Protein AF-A0A7S0R0F7-F1 (afdb_monomer_lite)

Radius of gyration: 23.19 Å; chains: 1; bounding box: 62×28×67 Å

Foldseek 3Di:
DVVVVVVVVVVVVVVVVVCVVLVVQLVVLVVVLLVLLLVLLVLLLLQLLLVQADDPDDQLVSLVVCLVVVVVSSVVSCVVVVRDPVSDDDSVVVSVVSVVCVVVVDGSNPDDHDDVVVSVVSVCCSVPVSVVSSCVSVVPDPDDDD

InterPro domains:
  IPR040990 Domain of unknown function DUF5600 [PF18150] (23-133)

pLDDT: mean 88.84, std 11.07, range [33.28, 95.25]

Structure (mmCIF, N/CA/C/O backbone):
data_AF-A0A7S0R0F7-F1
#
_entry.id   AF-A0A7S0R0F7-F1
#
loop_
_atom_site.group_PDB
_atom_site.id
_atom_site.type_symbol
_atom_site.label_atom_id
_atom_site.label_alt_id
_atom_site.label_comp_id
_atom_site.label_asym_id
_atom_site.label_entity_id
_atom_site.label_seq_id
_atom_site.pdbx_PDB_ins_code
_atom_site.Cartn_x
_atom_site.Cartn_y
_atom_site.Cartn_z
_atom_site.occupancy
_atom_site.B_iso_or_equiv
_atom_site.auth_seq_id
_atom_site.auth_comp_id
_atom_site.auth_asym_id
_atom_site.auth_atom_id
_atom_site.pdbx_PDB_model_num
ATOM 1 N N . ASP A 1 1 ? 41.543 -7.349 -32.408 1.00 66.38 1 ASP A N 1
ATOM 2 C CA . ASP A 1 1 ? 40.412 -7.804 -31.573 1.00 66.38 1 ASP A CA 1
ATOM 3 C C . ASP A 1 1 ? 39.785 -6.732 -30.691 1.00 66.38 1 ASP A C 1
ATOM 5 O O . ASP A 1 1 ? 38.567 -6.617 -30.716 1.00 66.38 1 ASP A O 1
ATOM 9 N N . SER A 1 2 ? 40.548 -5.860 -30.023 1.00 80.75 2 SER A N 1
ATOM 10 C CA . SER A 1 2 ? 39.976 -4.831 -29.128 1.00 80.75 2 SER A CA 1
ATOM 11 C C . SER A 1 2 ? 39.080 -3.787 -29.816 1.00 80.75 2 SER A C 1
ATOM 13 O O . SER A 1 2 ? 38.092 -3.358 -29.237 1.00 80.75 2 SER A O 1
ATOM 15 N N . ALA A 1 3 ? 39.361 -3.411 -31.070 1.00 86.69 3 ALA A N 1
ATOM 16 C CA . ALA A 1 3 ? 38.552 -2.421 -31.798 1.00 86.69 3 ALA A CA 1
ATOM 17 C C . ALA A 1 3 ? 37.090 -2.863 -32.003 1.00 86.69 3 ALA A C 1
ATOM 19 O O . ALA A 1 3 ? 36.176 -2.056 -31.873 1.00 86.69 3 ALA A O 1
ATOM 20 N N . ARG A 1 4 ? 36.856 -4.159 -32.264 1.00 90.81 4 ARG A N 1
ATOM 21 C CA . ARG A 1 4 ? 35.498 -4.704 -32.425 1.00 90.81 4 ARG A CA 1
ATOM 22 C C . ARG A 1 4 ? 34.722 -4.699 -31.108 1.00 90.81 4 ARG A C 1
ATOM 24 O O . ARG A 1 4 ? 33.525 -4.429 -31.133 1.00 90.81 4 ARG A O 1
ATOM 31 N N . LEU A 1 5 ? 35.406 -4.966 -29.993 1.00 93.38 5 LEU A N 1
ATOM 32 C CA . LEU A 1 5 ? 34.819 -4.928 -28.654 1.00 93.38 5 LEU A CA 1
ATOM 33 C C . LEU A 1 5 ? 34.411 -3.499 -28.273 1.00 93.38 5 LEU A C 1
ATOM 35 O O . LEU A 1 5 ? 33.261 -3.281 -27.915 1.00 93.38 5 LEU A O 1
ATOM 39 N N . PHE A 1 6 ? 35.298 -2.516 -28.459 1.00 93.56 6 PHE A N 1
ATOM 40 C CA . PHE A 1 6 ? 34.975 -1.110 -28.186 1.00 93.56 6 PHE A CA 1
ATOM 41 C C . PHE A 1 6 ? 33.822 -0.590 -29.048 1.00 93.56 6 PHE A C 1
ATOM 43 O O . PHE A 1 6 ? 32.965 0.148 -28.568 1.00 93.56 6 PHE A O 1
ATOM 50 N N . ASP A 1 7 ? 33.761 -0.990 -30.319 1.00 93.88 7 ASP A N 1
ATOM 51 C CA . ASP A 1 7 ? 32.638 -0.633 -31.185 1.00 93.88 7 ASP A CA 1
ATOM 52 C C . ASP A 1 7 ? 31.320 -1.269 -30.740 1.00 93.88 7 ASP A C 1
ATOM 54 O O . ASP A 1 7 ? 30.262 -0.663 -30.913 1.00 93.88 7 ASP A O 1
ATOM 58 N N . GLN A 1 8 ? 31.368 -2.477 -30.178 1.00 93.69 8 GLN A N 1
ATOM 59 C CA . GLN A 1 8 ? 30.197 -3.140 -29.617 1.00 93.69 8 GLN A CA 1
ATOM 60 C C . GLN A 1 8 ? 29.731 -2.454 -28.330 1.00 93.69 8 GLN A C 1
ATOM 62 O O . GLN A 1 8 ? 28.581 -2.032 -28.281 1.00 93.69 8 GLN A O 1
ATOM 67 N N . GLU A 1 9 ? 30.624 -2.226 -27.366 1.00 94.06 9 GLU A N 1
ATOM 68 C CA . GLU A 1 9 ? 30.300 -1.514 -26.120 1.00 94.06 9 GLU A CA 1
ATOM 69 C C . GLU A 1 9 ? 29.766 -0.103 -26.387 1.00 94.06 9 GLU A C 1
ATOM 71 O O . GLU A 1 9 ? 28.799 0.334 -25.767 1.00 94.06 9 GLU A O 1
ATOM 76 N N . ARG A 1 10 ? 30.339 0.604 -27.370 1.00 92.62 10 ARG A N 1
ATOM 77 C CA . ARG A 1 10 ? 29.842 1.912 -27.808 1.00 92.62 10 ARG A CA 1
ATOM 78 C C . ARG A 1 10 ? 28.407 1.826 -28.332 1.00 92.62 10 ARG A C 1
ATOM 80 O O . ARG A 1 10 ? 27.593 2.683 -27.995 1.00 92.62 10 ARG A O 1
ATOM 87 N N . ARG A 1 11 ? 28.089 0.828 -29.166 1.00 93.31 11 ARG A N 1
ATOM 88 C CA . ARG A 1 11 ? 26.726 0.628 -29.695 1.00 93.31 11 ARG A CA 1
ATOM 89 C C . ARG A 1 11 ? 25.734 0.283 -28.590 1.00 93.31 11 ARG A C 1
ATOM 91 O O . ARG A 1 11 ? 24.629 0.822 -28.610 1.00 93.31 11 ARG A O 1
ATOM 98 N N . ASP A 1 12 ? 26.130 -0.569 -27.652 1.00 94.12 12 ASP A N 1
ATOM 99 C CA . ASP A 1 12 ? 25.286 -0.964 -26.525 1.00 94.12 12 ASP A CA 1
ATOM 100 C C . ASP A 1 12 ? 25.014 0.242 -25.612 1.00 94.12 12 ASP A C 1
ATOM 102 O O . ASP A 1 12 ? 23.858 0.547 -25.330 1.00 94.12 12 ASP A O 1
ATOM 106 N N . LEU A 1 13 ? 26.038 1.044 -25.300 1.00 95.12 13 LEU A N 1
ATOM 107 C CA . LEU A 1 13 ? 25.876 2.283 -24.535 1.00 95.12 13 LEU A CA 1
ATOM 108 C C . LEU A 1 13 ? 24.935 3.288 -25.221 1.00 95.12 13 LEU A C 1
ATOM 110 O O . LEU A 1 13 ? 24.075 3.882 -24.572 1.00 95.12 13 LEU A O 1
ATOM 114 N N . PHE A 1 14 ? 25.078 3.505 -26.533 1.00 95.00 14 PHE A N 1
ATOM 115 C CA . PHE A 1 14 ? 24.187 4.418 -27.257 1.00 95.00 14 PHE A CA 1
ATOM 116 C C . PHE A 1 14 ? 22.743 3.917 -27.302 1.00 95.00 14 PHE A C 1
ATOM 118 O O . PHE A 1 14 ? 21.826 4.740 -27.285 1.00 95.00 14 PHE A O 1
ATOM 125 N N . ARG A 1 15 ? 22.533 2.595 -27.346 1.00 91.81 15 ARG A N 1
ATOM 126 C CA . ARG A 1 15 ? 21.202 1.994 -27.233 1.00 91.81 15 ARG A CA 1
ATOM 127 C C . ARG A 1 15 ? 20.609 2.262 -25.854 1.00 91.81 15 ARG A C 1
ATOM 129 O O . ARG A 1 15 ? 19.519 2.819 -25.784 1.00 91.81 15 ARG A O 1
ATOM 136 N N . ASP A 1 16 ? 21.362 1.991 -24.791 1.00 91.38 16 ASP A N 1
ATOM 137 C CA . ASP A 1 16 ? 20.915 2.229 -23.417 1.00 91.38 16 ASP A CA 1
ATOM 138 C C . ASP A 1 16 ? 20.526 3.693 -23.199 1.00 91.38 16 ASP A C 1
ATOM 140 O O . ASP A 1 16 ? 19.458 3.969 -22.655 1.00 91.38 16 ASP A O 1
ATOM 144 N N . ILE A 1 17 ? 21.340 4.641 -23.684 1.00 93.00 17 ILE A N 1
ATOM 145 C CA . ILE A 1 17 ? 21.044 6.080 -23.606 1.00 93.00 17 ILE A CA 1
ATOM 146 C C . ILE A 1 17 ? 19.738 6.422 -24.335 1.00 93.00 17 ILE A C 1
ATOM 148 O O . ILE A 1 17 ? 18.937 7.210 -23.823 1.00 93.00 17 ILE A O 1
ATOM 152 N N . ARG A 1 18 ? 19.506 5.832 -25.513 1.00 90.25 18 ARG A N 1
ATOM 153 C CA . ARG A 1 18 ? 18.266 6.016 -26.282 1.00 90.25 18 ARG A CA 1
ATOM 154 C C . ARG A 1 18 ? 17.045 5.461 -25.555 1.00 90.25 18 ARG A C 1
ATOM 156 O O . ARG A 1 18 ? 15.975 6.057 -25.653 1.00 90.25 18 ARG A O 1
ATOM 163 N N . ASP A 1 19 ? 17.216 4.373 -24.813 1.00 90.25 19 ASP A N 1
ATOM 164 C CA . ASP A 1 19 ? 16.134 3.687 -24.110 1.00 90.25 19 ASP A CA 1
ATOM 165 C C . ASP A 1 19 ? 15.809 4.319 -22.743 1.00 90.25 19 ASP A C 1
ATOM 167 O O . ASP A 1 19 ? 14.751 4.034 -22.175 1.00 90.25 19 ASP A O 1
ATOM 171 N N . ILE A 1 20 ? 16.650 5.225 -22.214 1.00 92.19 20 ILE A N 1
ATOM 172 C CA . ILE A 1 20 ? 16.421 5.918 -20.926 1.00 92.19 20 ILE A CA 1
ATOM 173 C C . ILE A 1 20 ? 14.994 6.487 -20.797 1.00 92.19 20 ILE A C 1
ATOM 175 O O . ILE A 1 20 ? 14.350 6.201 -19.783 1.00 92.19 20 ILE A O 1
ATOM 179 N N . PRO A 1 21 ? 14.451 7.268 -21.756 1.00 90.69 21 PRO A N 1
ATOM 180 C CA . PRO A 1 21 ? 13.124 7.871 -21.606 1.00 90.69 21 PRO A CA 1
ATOM 181 C C . PRO A 1 21 ? 12.009 6.822 -21.532 1.00 90.69 21 PRO A C 1
ATOM 183 O O . PRO A 1 21 ? 11.099 6.937 -20.708 1.00 90.69 21 PRO A O 1
ATOM 186 N N . LYS A 1 22 ? 12.112 5.768 -22.349 1.00 88.81 22 LYS A N 1
ATOM 187 C CA . LYS A 1 22 ? 11.180 4.636 -22.374 1.00 88.81 22 LYS A CA 1
ATOM 188 C C . LYS A 1 22 ? 11.218 3.873 -21.054 1.00 88.81 22 LYS A C 1
ATOM 190 O O . LYS A 1 22 ? 10.184 3.686 -20.413 1.00 88.81 22 LYS A O 1
ATOM 195 N N . ASN A 1 23 ? 12.415 3.523 -20.590 1.00 89.38 23 ASN A N 1
ATOM 196 C CA . ASN A 1 23 ? 12.625 2.830 -19.321 1.00 89.38 23 ASN A CA 1
ATOM 197 C C . ASN A 1 23 ? 12.132 3.662 -18.128 1.00 89.38 23 ASN A C 1
ATOM 199 O O . ASN A 1 23 ? 11.513 3.125 -17.207 1.00 89.38 23 ASN A O 1
ATOM 203 N N . ALA A 1 24 ? 12.331 4.982 -18.157 1.00 91.81 24 ALA A N 1
ATOM 204 C CA . ALA A 1 24 ? 11.799 5.891 -17.147 1.00 91.81 24 ALA A CA 1
ATOM 205 C C . ALA A 1 24 ? 10.261 5.915 -17.145 1.00 91.81 24 ALA A C 1
ATOM 207 O O . ALA A 1 24 ? 9.651 5.893 -16.072 1.00 91.81 24 ALA A O 1
ATOM 208 N N . ALA A 1 25 ? 9.624 5.917 -18.320 1.00 91.88 25 ALA A N 1
ATOM 209 C CA . ALA A 1 25 ? 8.169 5.867 -18.442 1.00 91.88 25 ALA A CA 1
ATOM 210 C C . ALA A 1 25 ? 7.594 4.539 -17.915 1.00 91.88 25 ALA A C 1
ATOM 212 O O . ALA A 1 25 ? 6.694 4.564 -17.073 1.00 91.88 25 ALA A O 1
ATOM 213 N N . VAL A 1 26 ? 8.167 3.392 -18.304 1.00 90.38 26 VAL A N 1
ATOM 214 C CA . VAL A 1 26 ? 7.776 2.065 -17.783 1.00 90.38 26 VAL A CA 1
ATOM 215 C C . VAL A 1 26 ? 7.937 2.007 -16.263 1.00 90.38 26 VAL A C 1
ATOM 217 O O . VAL A 1 26 ? 7.023 1.590 -15.546 1.00 90.38 26 VAL A O 1
ATOM 220 N N . ARG A 1 27 ? 9.069 2.492 -15.739 1.00 92.62 27 ARG A N 1
ATOM 221 C CA . ARG A 1 27 ? 9.307 2.565 -14.293 1.00 92.62 27 ARG A CA 1
ATOM 222 C C . ARG A 1 27 ? 8.246 3.410 -13.588 1.00 92.62 27 ARG A C 1
ATOM 224 O O . ARG A 1 27 ? 7.755 3.001 -12.537 1.00 92.62 27 ARG A O 1
ATOM 231 N N . ARG A 1 28 ? 7.865 4.555 -14.159 1.00 93.75 28 ARG A N 1
ATOM 232 C CA . ARG A 1 28 ? 6.846 5.446 -13.588 1.00 93.75 28 ARG A CA 1
ATOM 233 C C . ARG A 1 28 ? 5.468 4.786 -13.532 1.00 93.75 28 ARG A C 1
ATOM 235 O O . ARG A 1 28 ? 4.764 4.951 -12.537 1.00 93.75 28 ARG A O 1
ATOM 242 N N . VAL A 1 29 ? 5.100 4.006 -14.549 1.00 94.12 29 VAL A N 1
ATOM 243 C CA . VAL A 1 29 ? 3.878 3.184 -14.515 1.00 94.12 29 VAL A CA 1
ATOM 244 C C . VAL A 1 29 ? 3.969 2.138 -13.401 1.00 94.12 29 VAL A C 1
ATOM 246 O O . VAL A 1 29 ? 3.048 2.018 -12.596 1.00 94.12 29 VAL A O 1
ATOM 249 N N . GLY A 1 30 ? 5.106 1.452 -13.265 1.00 92.00 30 GLY A N 1
ATOM 250 C CA . GLY A 1 30 ? 5.334 0.503 -12.170 1.00 92.00 30 GLY A CA 1
ATOM 251 C C . GLY A 1 30 ? 5.235 1.138 -10.775 1.00 92.00 30 GLY A C 1
ATOM 252 O O . GLY A 1 30 ? 4.657 0.550 -9.859 1.00 92.00 30 GLY A O 1
ATOM 253 N N . GLU A 1 31 ? 5.750 2.355 -10.597 1.00 94.06 31 GLU A N 1
ATOM 254 C CA . GLU A 1 31 ? 5.603 3.130 -9.358 1.00 94.06 31 GLU A CA 1
ATOM 255 C C . GLU A 1 31 ? 4.137 3.516 -9.095 1.00 94.06 31 GLU A C 1
ATOM 257 O O . GLU A 1 31 ? 3.682 3.437 -7.951 1.00 94.06 31 GLU A O 1
ATOM 262 N N . MET A 1 32 ? 3.371 3.855 -10.139 1.00 94.25 32 MET A N 1
ATOM 263 C CA . MET A 1 32 ? 1.931 4.115 -10.029 1.00 94.25 32 MET A CA 1
ATOM 264 C C . MET A 1 32 ? 1.168 2.872 -9.568 1.00 94.25 32 MET A C 1
ATOM 266 O O . MET A 1 32 ? 0.369 2.950 -8.637 1.00 94.25 32 MET A O 1
ATOM 270 N N . VAL A 1 33 ? 1.463 1.717 -10.165 1.00 92.94 33 VAL A N 1
ATOM 271 C CA . VAL A 1 33 ? 0.874 0.425 -9.795 1.00 92.94 33 VAL A CA 1
ATOM 272 C C . VAL A 1 33 ? 1.156 0.095 -8.323 1.00 92.94 33 VAL A C 1
ATOM 274 O O . VAL A 1 33 ? 0.237 -0.249 -7.577 1.00 92.94 33 VAL A O 1
ATOM 277 N N . LYS A 1 34 ? 2.407 0.258 -7.869 1.00 92.19 34 LYS A N 1
ATOM 278 C CA . LYS A 1 34 ? 2.774 0.069 -6.453 1.00 92.19 34 LYS A CA 1
ATOM 279 C C . LYS A 1 34 ? 1.981 1.009 -5.543 1.00 92.19 34 LYS A C 1
ATOM 281 O O . LYS A 1 34 ? 1.392 0.566 -4.562 1.00 92.19 34 LYS A O 1
ATOM 286 N N . ARG A 1 35 ? 1.906 2.296 -5.895 1.00 93.44 35 ARG A N 1
ATOM 287 C CA . ARG A 1 35 ? 1.175 3.307 -5.119 1.00 93.44 35 ARG A CA 1
ATOM 288 C C . ARG A 1 35 ? -0.322 3.014 -5.038 1.00 93.44 35 ARG A C 1
ATOM 290 O O . ARG A 1 35 ? -0.912 3.188 -3.974 1.00 93.44 35 ARG A O 1
ATOM 297 N N . ALA A 1 36 ? -0.926 2.574 -6.137 1.00 93.88 36 ALA A N 1
ATOM 298 C CA . ALA A 1 36 ? -2.334 2.209 -6.205 1.00 93.88 36 ALA A CA 1
ATOM 299 C C . ALA A 1 36 ? -2.649 1.029 -5.269 1.00 93.88 36 ALA A C 1
ATOM 301 O O . ALA A 1 36 ? -3.595 1.109 -4.484 1.00 93.88 36 ALA A O 1
ATOM 302 N N . ARG A 1 37 ? -1.801 -0.010 -5.251 1.00 93.00 37 ARG A N 1
ATOM 303 C CA . ARG A 1 37 ? -1.927 -1.125 -4.296 1.00 93.00 37 ARG A CA 1
ATOM 304 C C . ARG A 1 37 ? -1.780 -0.679 -2.844 1.00 93.00 37 ARG A C 1
ATOM 306 O O . ARG A 1 37 ? -2.634 -1.010 -2.023 1.00 93.00 37 ARG A O 1
ATOM 313 N N . THR A 1 38 ? -0.778 0.146 -2.529 1.00 93.00 38 THR A N 1
ATOM 314 C CA . THR A 1 38 ? -0.621 0.702 -1.174 1.00 93.00 38 THR A CA 1
ATOM 315 C C . THR A 1 38 ? -1.839 1.533 -0.755 1.00 93.00 38 THR A C 1
ATOM 317 O O . THR A 1 38 ? -2.286 1.437 0.387 1.00 93.00 38 THR A O 1
ATOM 320 N N . ALA A 1 39 ? -2.418 2.322 -1.665 1.00 93.69 39 ALA A N 1
ATOM 321 C CA . ALA A 1 39 ? -3.624 3.103 -1.392 1.00 93.69 39 ALA A CA 1
ATOM 322 C C . ALA A 1 39 ? -4.846 2.208 -1.127 1.00 93.69 39 ALA A C 1
ATOM 324 O O . ALA A 1 39 ? -5.573 2.447 -0.161 1.00 93.69 39 ALA A O 1
ATOM 325 N N . LYS A 1 40 ? -5.038 1.153 -1.933 1.00 93.69 40 LYS A N 1
ATOM 326 C CA . LYS A 1 40 ? -6.084 0.141 -1.720 1.00 93.69 40 LYS A CA 1
ATOM 327 C C . LYS A 1 40 ? -5.943 -0.516 -0.349 1.00 93.69 40 LYS A C 1
ATOM 329 O O . LYS A 1 40 ? -6.895 -0.509 0.428 1.00 93.69 40 LYS A O 1
ATOM 334 N N . MET A 1 41 ? -4.758 -1.042 -0.035 1.00 95.12 41 MET A N 1
ATOM 335 C CA . MET A 1 41 ? -4.472 -1.677 1.254 1.00 95.12 41 MET A CA 1
ATOM 336 C C . MET A 1 41 ? -4.771 -0.716 2.413 1.00 95.12 41 MET A C 1
ATOM 338 O O . MET A 1 41 ? -5.506 -1.072 3.333 1.00 95.12 41 MET A O 1
ATOM 342 N N . HIS A 1 42 ? -4.301 0.534 2.334 1.00 94.88 42 HIS A N 1
ATOM 343 C CA . HIS A 1 42 ? -4.549 1.536 3.372 1.00 94.88 42 HIS A CA 1
ATOM 344 C C . HIS A 1 42 ? -6.046 1.813 3.574 1.00 94.88 42 HIS A C 1
ATOM 346 O O . HIS A 1 42 ? -6.514 1.880 4.714 1.00 94.88 42 HIS A O 1
ATOM 352 N N . ALA A 1 43 ? -6.810 1.937 2.485 1.00 95.12 43 ALA A N 1
ATOM 353 C CA . ALA A 1 43 ? -8.255 2.129 2.547 1.00 95.12 43 ALA A CA 1
ATOM 354 C C . ALA A 1 43 ? -8.960 0.945 3.230 1.00 95.12 43 ALA A C 1
ATOM 356 O O . ALA A 1 43 ? -9.856 1.154 4.050 1.00 95.12 43 ALA A O 1
ATOM 357 N N . LEU A 1 44 ? -8.525 -0.287 2.951 1.00 95.00 44 LEU A N 1
ATOM 358 C CA . LEU A 1 44 ? -9.079 -1.505 3.546 1.00 95.00 44 LEU A CA 1
ATOM 359 C C . LEU A 1 44 ? -8.746 -1.633 5.036 1.00 95.00 44 LEU A C 1
ATOM 361 O O . LEU A 1 44 ? -9.638 -1.933 5.829 1.00 95.00 44 LEU A O 1
ATOM 365 N N . VAL A 1 45 ? -7.518 -1.303 5.447 1.00 95.12 45 VAL A N 1
ATOM 366 C CA . VAL A 1 45 ? -7.149 -1.203 6.871 1.00 95.12 45 VAL A CA 1
ATOM 367 C C . VAL A 1 45 ? -8.033 -0.184 7.586 1.00 95.12 45 VAL A C 1
ATOM 369 O O . VAL A 1 45 ? -8.625 -0.496 8.619 1.00 95.12 45 VAL A O 1
ATOM 372 N N . CYS A 1 46 ? -8.186 1.015 7.021 1.00 94.31 46 CYS A N 1
ATOM 373 C CA . CYS A 1 46 ? -9.036 2.058 7.595 1.00 94.31 46 CYS A CA 1
ATOM 374 C C . CYS A 1 46 ? -10.499 1.603 7.725 1.00 94.31 46 CYS A C 1
ATOM 376 O O . CYS A 1 46 ? -11.147 1.858 8.743 1.00 94.31 46 CYS A O 1
ATOM 378 N N . ALA A 1 47 ? -11.013 0.899 6.717 1.00 94.19 47 ALA A N 1
ATOM 379 C CA . ALA A 1 47 ? -12.360 0.344 6.717 1.00 94.19 47 ALA A CA 1
ATOM 380 C C . ALA A 1 47 ? -12.547 -0.744 7.783 1.00 94.19 47 ALA A C 1
ATOM 382 O O . ALA A 1 47 ? -13.550 -0.729 8.501 1.00 94.19 47 ALA A O 1
ATOM 383 N N . CYS A 1 48 ? -11.576 -1.651 7.917 1.00 94.00 48 CYS A N 1
ATOM 384 C CA . CYS A 1 48 ? -11.578 -2.706 8.926 1.00 94.00 48 CYS A CA 1
ATOM 385 C C . CYS A 1 48 ? -11.564 -2.106 10.339 1.00 94.00 48 CYS A C 1
ATOM 387 O O . CYS A 1 48 ? -12.443 -2.398 11.150 1.00 94.00 48 CYS A O 1
ATOM 38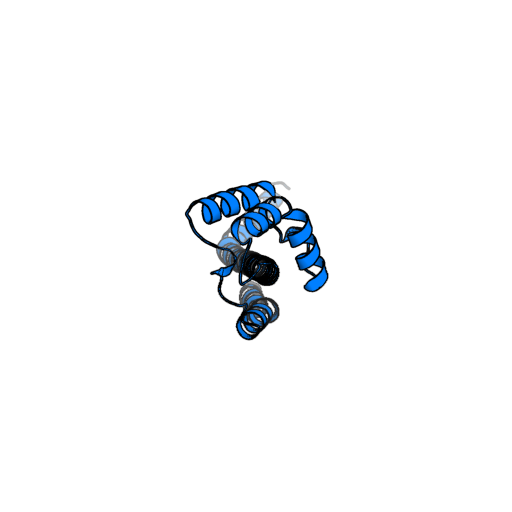9 N N . MET A 1 49 ? -10.655 -1.162 10.599 1.00 92.94 49 MET A N 1
ATOM 390 C CA . MET A 1 49 ? -10.588 -0.450 11.876 1.00 92.94 49 MET A CA 1
ATOM 391 C C . MET A 1 49 ? -11.890 0.280 12.200 1.00 92.94 49 MET A C 1
ATOM 393 O O . MET A 1 49 ? -12.401 0.168 13.311 1.00 92.94 49 MET A O 1
ATOM 397 N N . ARG A 1 50 ? -12.474 0.982 11.221 1.00 92.69 50 ARG A N 1
ATOM 398 C CA . ARG A 1 50 ? -13.779 1.638 11.375 1.00 92.69 50 ARG A CA 1
ATOM 399 C C . ARG A 1 50 ? -14.882 0.640 11.729 1.00 92.69 50 ARG A C 1
ATOM 401 O O . ARG A 1 50 ? -15.704 0.944 12.588 1.00 92.69 50 ARG A O 1
ATOM 408 N N . ARG A 1 51 ? -14.915 -0.527 11.078 1.00 92.06 51 ARG A N 1
ATOM 409 C CA . ARG A 1 51 ? -15.892 -1.600 11.338 1.00 92.06 51 ARG A CA 1
ATOM 410 C C . ARG A 1 51 ? -15.781 -2.142 12.766 1.00 92.06 51 ARG A C 1
ATOM 412 O O . ARG A 1 51 ? -16.797 -2.507 13.345 1.00 92.06 51 ARG A O 1
ATOM 419 N N . MET A 1 52 ? -14.578 -2.156 13.340 1.00 90.50 52 MET A N 1
ATOM 420 C CA . MET A 1 52 ? -14.316 -2.626 14.707 1.00 90.50 52 MET A CA 1
ATOM 421 C C . MET A 1 52 ? -14.581 -1.571 15.798 1.00 90.50 52 MET A C 1
ATOM 423 O O . MET A 1 52 ? -14.492 -1.892 16.985 1.00 90.50 52 MET A O 1
ATOM 427 N N . MET A 1 53 ? -14.891 -0.321 15.433 1.00 92.19 53 MET A N 1
ATOM 428 C CA . MET A 1 53 ? -15.149 0.749 16.401 1.00 92.19 53 MET A CA 1
ATOM 429 C C . MET A 1 53 ? -16.567 0.683 16.985 1.00 92.19 53 MET A C 1
ATOM 431 O O . MET A 1 53 ? -17.538 0.554 16.236 1.00 92.19 53 MET A O 1
ATOM 435 N N . PRO A 1 54 ? -16.729 0.875 18.308 1.00 88.62 54 PRO A N 1
ATOM 436 C CA . PRO A 1 54 ? -18.042 0.972 18.925 1.00 88.62 54 PRO A CA 1
ATOM 437 C C . PRO A 1 54 ? -18.709 2.310 18.580 1.00 88.62 54 PRO A C 1
ATOM 439 O O . PRO A 1 54 ? -18.065 3.359 18.485 1.00 88.62 54 PRO A O 1
ATOM 442 N N . THR A 1 55 ? -20.031 2.300 18.432 1.00 81.81 55 THR A N 1
ATOM 443 C CA . THR A 1 55 ? -20.811 3.494 18.071 1.00 81.81 55 THR A CA 1
ATOM 444 C C . THR A 1 55 ? -21.170 4.368 19.275 1.00 81.81 55 THR A C 1
ATOM 446 O O . THR A 1 55 ? -21.238 5.591 19.124 1.00 81.81 55 THR A O 1
ATOM 449 N N . ILE A 1 56 ? -21.335 3.774 20.463 1.00 77.00 56 ILE A N 1
ATOM 450 C CA . ILE A 1 56 ? -21.965 4.427 21.626 1.00 77.00 56 ILE A CA 1
ATOM 451 C C . ILE A 1 56 ? -20.961 4.752 22.747 1.00 77.00 56 ILE A C 1
ATOM 453 O O . ILE A 1 56 ? -20.840 5.913 23.119 1.00 77.00 56 ILE A O 1
ATOM 457 N N . PHE A 1 57 ? -20.202 3.777 23.261 1.00 79.44 57 PHE A N 1
ATOM 458 C CA . PHE A 1 57 ? -19.291 3.974 24.401 1.00 79.44 57 PHE A CA 1
ATOM 459 C C . PHE A 1 57 ? -17.954 3.241 24.205 1.00 79.44 57 PHE A C 1
ATOM 461 O O . PHE A 1 57 ? -17.877 2.285 23.438 1.00 79.44 57 PHE A O 1
ATOM 468 N N . GLY A 1 58 ? -16.892 3.692 24.883 1.00 84.06 58 GLY A N 1
ATOM 469 C CA . GLY A 1 58 ? -15.583 3.022 24.872 1.00 84.06 58 GLY A CA 1
ATOM 470 C C . GLY A 1 58 ? -14.726 3.256 23.621 1.00 84.06 58 GLY A C 1
ATOM 471 O O . GLY A 1 58 ? -13.795 2.488 23.376 1.00 84.06 58 GLY A O 1
ATOM 472 N N . LYS A 1 59 ? -15.015 4.307 22.837 1.00 86.12 59 LYS A N 1
ATOM 473 C CA . LYS A 1 59 ? -14.295 4.634 21.591 1.00 86.12 59 LYS A CA 1
ATOM 474 C C . LYS A 1 59 ? -12.794 4.786 21.811 1.00 86.12 59 LYS A C 1
ATOM 476 O O . LYS A 1 59 ? -12.028 4.161 21.089 1.00 86.12 59 LYS A O 1
ATOM 481 N N . ASP A 1 60 ? -12.382 5.532 22.831 1.00 87.81 60 ASP A N 1
ATOM 482 C CA . ASP A 1 60 ? -10.960 5.807 23.078 1.00 87.81 60 ASP A CA 1
ATOM 483 C C . ASP A 1 60 ? -10.192 4.547 23.481 1.00 87.81 60 ASP A C 1
ATOM 485 O O . ASP A 1 60 ? -9.101 4.289 22.975 1.00 87.81 60 ASP A O 1
ATOM 489 N N . ARG A 1 61 ? -10.801 3.707 24.329 1.00 89.50 61 ARG A N 1
ATOM 490 C CA . ARG A 1 61 ? -10.216 2.425 24.734 1.00 89.50 61 ARG A CA 1
ATOM 491 C C . ARG A 1 61 ?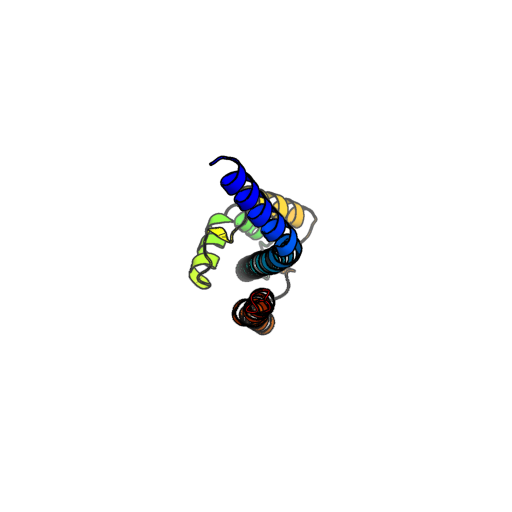 -10.074 1.481 23.541 1.00 89.50 61 ARG A C 1
ATOM 493 O O . ARG A 1 61 ? -8.992 0.937 23.342 1.00 89.50 61 ARG A O 1
ATOM 500 N N . LYS A 1 62 ? -11.131 1.308 22.735 1.00 91.38 62 LYS A N 1
ATOM 501 C CA . LYS A 1 62 ? -11.067 0.427 21.558 1.00 91.38 62 LYS A CA 1
ATOM 502 C C . LYS A 1 62 ? -10.103 0.966 20.505 1.00 91.38 62 LYS A C 1
ATOM 504 O O . LYS A 1 62 ? -9.395 0.194 19.877 1.00 91.38 62 LYS A O 1
ATOM 509 N N . GLN A 1 63 ? -10.032 2.282 20.344 1.00 90.94 63 GLN A N 1
ATOM 510 C CA . GLN A 1 63 ? -9.079 2.925 19.449 1.00 90.94 63 GLN A CA 1
ATOM 511 C C . GLN A 1 63 ? -7.633 2.656 19.877 1.00 90.94 63 GLN A C 1
ATOM 513 O O . GLN A 1 63 ? -6.833 2.250 19.043 1.00 90.94 63 GLN A O 1
ATOM 518 N N . ALA A 1 64 ? -7.306 2.819 21.162 1.00 91.00 64 ALA A N 1
ATOM 519 C CA . ALA A 1 64 ? -5.978 2.494 21.681 1.00 91.00 64 ALA A CA 1
ATOM 520 C C . ALA A 1 64 ? -5.638 1.002 21.507 1.00 91.00 64 ALA A C 1
ATOM 522 O O . ALA A 1 64 ? -4.529 0.668 21.100 1.00 91.00 64 ALA A O 1
ATOM 523 N N . GLU A 1 65 ? -6.607 0.114 21.744 1.00 93.19 65 GLU A N 1
ATOM 524 C CA . GLU A 1 65 ? -6.464 -1.333 21.534 1.00 93.19 65 GLU A CA 1
ATOM 525 C C . GLU A 1 65 ? -6.196 -1.686 20.061 1.00 93.19 65 GLU A C 1
ATOM 527 O O . GLU A 1 65 ? -5.291 -2.461 19.772 1.00 93.19 65 GLU A O 1
ATOM 532 N N . LEU A 1 66 ? -6.938 -1.091 19.119 1.00 92.62 66 LEU A N 1
ATOM 533 C CA . LEU A 1 66 ? -6.756 -1.312 17.678 1.00 92.62 66 LEU A CA 1
ATOM 534 C C . LEU A 1 66 ? -5.408 -0.792 17.164 1.00 92.62 66 LEU A C 1
ATOM 536 O O . LEU A 1 66 ? -4.858 -1.344 16.216 1.00 92.62 66 LEU A O 1
ATOM 540 N N . VAL A 1 67 ? -4.883 0.277 17.767 1.00 92.75 67 VAL A N 1
ATOM 541 C CA . VAL A 1 67 ? -3.551 0.804 17.442 1.00 92.75 67 VAL A CA 1
ATOM 542 C C . VAL A 1 67 ? -2.457 -0.122 17.977 1.00 92.75 67 VAL A C 1
ATOM 544 O O . VAL A 1 67 ? -1.492 -0.387 17.263 1.00 92.75 67 VAL A O 1
ATOM 547 N N . ALA A 1 68 ? -2.610 -0.631 19.204 1.00 92.88 68 ALA A N 1
ATOM 548 C CA . ALA A 1 68 ? -1.655 -1.558 19.809 1.00 92.88 68 ALA A CA 1
ATOM 549 C C . ALA A 1 68 ? -1.600 -2.902 19.064 1.00 92.88 68 ALA A C 1
ATOM 551 O O . ALA A 1 68 ? -0.512 -3.411 18.819 1.00 92.88 68 ALA A O 1
ATOM 552 N N . ASN A 1 69 ? -2.756 -3.413 18.634 1.00 93.06 69 ASN A N 1
ATOM 553 C CA . ASN A 1 69 ? -2.902 -4.701 17.949 1.00 93.06 69 ASN A CA 1
ATOM 554 C C . ASN A 1 69 ? -3.071 -4.535 16.425 1.00 93.06 69 ASN A C 1
ATOM 556 O O . ASN A 1 69 ? -3.982 -5.101 15.811 1.00 93.06 69 ASN A O 1
ATOM 560 N N . LEU A 1 70 ? -2.243 -3.680 15.812 1.00 94.06 70 LEU A N 1
ATOM 561 C CA . LEU A 1 70 ? -2.317 -3.392 14.373 1.00 94.06 70 LEU A CA 1
ATOM 562 C C . LEU A 1 70 ? -1.957 -4.615 13.512 1.00 94.06 70 LEU A C 1
ATOM 564 O O . LEU A 1 70 ? -2.460 -4.752 12.401 1.00 94.06 70 LEU A O 1
ATOM 568 N N . ASP A 1 71 ? -1.116 -5.499 14.035 1.00 93.31 71 ASP A N 1
ATOM 569 C CA . ASP A 1 71 ? -0.700 -6.769 13.439 1.00 93.31 71 ASP A CA 1
ATOM 570 C C . ASP A 1 71 ? -1.906 -7.652 13.121 1.00 93.31 71 ASP A C 1
ATOM 572 O O . ASP A 1 71 ? -2.072 -8.091 11.984 1.00 93.31 71 ASP A O 1
ATOM 576 N N . ILE A 1 72 ? -2.814 -7.794 14.087 1.00 93.31 72 ILE A N 1
ATOM 577 C CA . ILE A 1 72 ? -4.054 -8.560 13.930 1.00 93.31 72 ILE A CA 1
ATOM 578 C C . ILE A 1 72 ? -4.948 -7.924 12.858 1.00 93.31 72 ILE A C 1
ATOM 580 O O . ILE A 1 72 ? -5.579 -8.621 12.063 1.00 93.31 72 ILE A O 1
ATOM 584 N N . VAL A 1 73 ? -4.998 -6.588 12.796 1.00 93.81 73 VAL A N 1
ATOM 585 C CA . VAL A 1 73 ? -5.770 -5.874 11.765 1.00 93.81 73 VAL A CA 1
ATOM 586 C C . VAL A 1 73 ? -5.171 -6.104 10.376 1.00 93.81 73 VAL A C 1
ATOM 588 O O . VAL A 1 73 ? -5.919 -6.318 9.422 1.00 93.81 73 VAL A O 1
ATOM 591 N N . PHE A 1 74 ? -3.844 -6.066 10.247 1.00 94.88 74 PHE A N 1
ATOM 592 C CA . PHE A 1 74 ? -3.154 -6.324 8.982 1.00 94.88 74 PHE A CA 1
ATOM 593 C C . PHE A 1 74 ? -3.372 -7.759 8.512 1.00 94.88 74 PHE A C 1
ATOM 595 O O . PHE A 1 74 ? -3.695 -7.966 7.344 1.00 94.88 74 PHE A O 1
ATOM 602 N N . GLU A 1 75 ? -3.272 -8.733 9.414 1.00 93.69 75 GLU A N 1
ATOM 603 C CA . GLU A 1 75 ? -3.528 -10.137 9.099 1.00 93.69 75 GLU A CA 1
ATOM 604 C C . GLU A 1 75 ? -4.978 -10.361 8.652 1.00 93.69 75 GLU A C 1
ATOM 606 O O . GLU A 1 75 ? -5.213 -10.970 7.608 1.00 93.69 75 GLU A O 1
ATOM 611 N N . ALA A 1 76 ? -5.950 -9.788 9.367 1.00 93.88 76 ALA A N 1
ATOM 612 C CA . ALA A 1 76 ? -7.358 -9.876 8.987 1.00 93.88 76 ALA A CA 1
ATOM 613 C C . ALA A 1 76 ? -7.618 -9.283 7.591 1.00 93.88 76 ALA A C 1
ATOM 615 O O . ALA A 1 76 ? -8.319 -9.886 6.781 1.00 93.88 76 ALA A O 1
ATOM 616 N N . VAL A 1 77 ? -7.028 -8.122 7.281 1.00 94.75 77 VAL A N 1
ATOM 617 C CA . VAL A 1 77 ? -7.158 -7.480 5.960 1.00 94.75 77 VAL A CA 1
ATOM 618 C C . VAL A 1 77 ? -6.459 -8.291 4.869 1.00 94.75 77 VAL A C 1
ATOM 620 O O . VAL A 1 77 ? -6.994 -8.420 3.768 1.00 94.75 77 VAL A O 1
ATOM 623 N N . SER A 1 78 ? -5.285 -8.846 5.171 1.00 93.75 78 SER A N 1
ATOM 624 C CA . SER A 1 78 ? -4.530 -9.718 4.270 1.00 93.75 78 SER A CA 1
ATOM 625 C C . SER A 1 78 ? -5.355 -10.942 3.872 1.00 93.75 78 SER A C 1
ATOM 627 O O . SER A 1 78 ? -5.513 -11.211 2.682 1.00 93.75 78 SER A O 1
ATOM 629 N N . GLN A 1 79 ? -5.971 -11.615 4.849 1.00 93.44 79 GLN A N 1
ATOM 630 C CA . GLN A 1 79 ? -6.809 -12.793 4.619 1.00 93.44 79 GLN A CA 1
ATOM 631 C C . GLN A 1 79 ? -8.130 -12.446 3.912 1.00 93.44 79 GLN A C 1
ATOM 633 O O . GLN A 1 79 ? -8.474 -13.085 2.920 1.00 93.44 79 GLN A O 1
ATOM 638 N N . GLU A 1 80 ? -8.857 -11.418 4.368 1.00 93.12 80 GLU A N 1
ATOM 639 C CA . GLU A 1 80 ? -10.175 -11.045 3.817 1.00 93.12 80 GLU A CA 1
ATOM 640 C C . GLU A 1 80 ? -10.090 -10.580 2.354 1.00 93.12 80 GLU A C 1
ATOM 642 O O . GLU A 1 80 ? -10.998 -10.836 1.564 1.00 93.12 80 GLU A O 1
ATOM 647 N N . HIS A 1 81 ? -8.998 -9.907 1.979 1.00 90.25 81 HIS A N 1
ATOM 648 C CA . HIS A 1 81 ? -8.847 -9.290 0.658 1.00 90.25 81 HIS A CA 1
ATOM 649 C C . HIS A 1 81 ? -7.724 -9.889 -0.195 1.00 90.25 81 HIS A C 1
ATOM 651 O O . HIS A 1 81 ? -7.455 -9.366 -1.276 1.00 90.25 81 HIS A O 1
ATOM 657 N N . SER A 1 82 ? -7.094 -10.977 0.264 1.00 90.50 82 SER A N 1
ATOM 658 C CA . SER A 1 82 ? -5.981 -11.651 -0.424 1.00 90.50 82 SER A CA 1
ATOM 659 C C . SER A 1 82 ? -4.842 -10.691 -0.798 1.00 90.50 82 SER A C 1
ATOM 661 O O . SER A 1 82 ? -4.344 -10.702 -1.925 1.00 90.50 82 SER A O 1
ATOM 663 N N . ILE A 1 83 ? -4.452 -9.817 0.135 1.00 89.25 83 ILE A N 1
ATOM 664 C CA . ILE A 1 83 ? -3.399 -8.817 -0.097 1.00 89.25 83 ILE A CA 1
ATOM 665 C C . ILE A 1 83 ? -2.041 -9.408 0.276 1.00 89.25 83 ILE A C 1
ATOM 667 O O . ILE A 1 83 ? -1.876 -9.870 1.404 1.00 89.25 83 ILE A O 1
ATOM 671 N N . PRO A 1 84 ? -1.037 -9.357 -0.616 1.00 87.81 84 PRO A N 1
ATOM 672 C CA . PRO A 1 84 ? 0.296 -9.839 -0.294 1.00 87.81 84 PRO A CA 1
ATOM 673 C C . PRO A 1 84 ? 0.909 -9.087 0.898 1.00 87.81 84 PRO A C 1
ATOM 675 O O . PRO A 1 84 ? 0.810 -7.859 0.959 1.00 87.81 84 PRO A O 1
ATOM 678 N N . PRO A 1 85 ? 1.641 -9.768 1.799 1.00 85.00 85 PRO A N 1
ATOM 679 C CA . PRO A 1 85 ? 2.283 -9.123 2.947 1.00 85.00 85 PRO A CA 1
ATOM 680 C C . PRO A 1 85 ? 3.283 -8.030 2.536 1.00 85.00 85 PRO A C 1
ATOM 682 O O . PRO A 1 85 ? 3.466 -7.061 3.262 1.00 85.00 85 PRO A O 1
ATOM 685 N N . GLY A 1 86 ? 3.886 -8.139 1.346 1.00 86.31 86 GLY A N 1
ATOM 686 C CA . GLY A 1 86 ? 4.817 -7.137 0.814 1.00 86.31 86 GLY A CA 1
ATOM 687 C C . GLY A 1 86 ? 4.184 -5.792 0.433 1.00 86.31 86 GLY A C 1
ATOM 688 O O . GLY A 1 86 ? 4.915 -4.822 0.250 1.00 86.31 86 GLY A O 1
ATOM 689 N N . ASP A 1 87 ? 2.853 -5.712 0.324 1.00 87.19 87 ASP A N 1
ATOM 690 C CA . ASP A 1 87 ? 2.148 -4.447 0.075 1.00 87.19 87 ASP A CA 1
ATOM 691 C C . ASP A 1 87 ? 1.864 -3.667 1.373 1.00 87.19 87 ASP A C 1
ATOM 693 O O . ASP A 1 87 ? 1.468 -2.495 1.318 1.00 87.19 87 ASP A O 1
ATOM 697 N N . PHE A 1 88 ? 2.067 -4.289 2.540 1.00 90.81 88 PHE A N 1
ATOM 698 C CA . PHE A 1 88 ? 1.894 -3.636 3.832 1.00 90.81 88 PHE A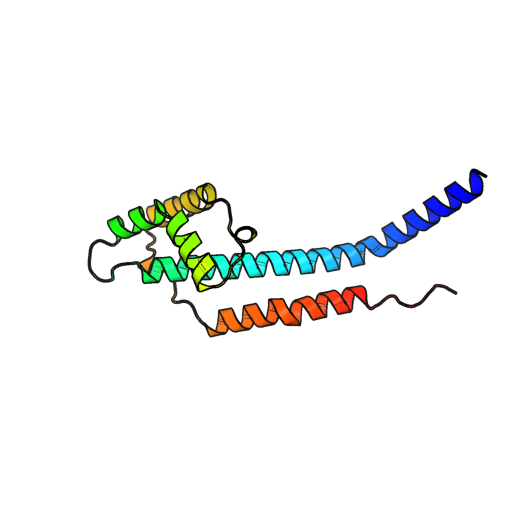 CA 1
ATOM 699 C C . PHE A 1 88 ? 3.156 -2.846 4.218 1.00 90.81 88 PHE A C 1
ATOM 701 O O . PHE A 1 88 ? 4.278 -3.322 4.040 1.00 90.81 88 PHE A O 1
ATOM 708 N N . PRO A 1 89 ? 3.003 -1.621 4.748 1.00 92.12 89 PRO A N 1
ATOM 709 C CA . PRO A 1 89 ? 4.114 -0.838 5.264 1.00 92.12 89 PRO A CA 1
ATOM 710 C C . PRO A 1 89 ? 4.625 -1.432 6.575 1.00 92.12 89 PRO A C 1
ATOM 712 O O . PRO A 1 89 ? 3.950 -2.239 7.215 1.00 92.12 89 PRO A O 1
ATOM 715 N N . ASP A 1 90 ? 5.784 -0.948 7.016 1.00 93.25 90 ASP A N 1
ATOM 716 C CA . ASP A 1 90 ? 6.292 -1.261 8.347 1.00 93.25 90 ASP A CA 1
ATOM 717 C C . ASP A 1 90 ? 5.239 -0.952 9.424 1.00 93.25 90 ASP A C 1
ATOM 719 O O . ASP A 1 90 ? 4.693 0.159 9.501 1.00 93.25 90 ASP A O 1
ATOM 723 N N . ILE A 1 91 ? 4.950 -1.969 10.237 1.00 93.00 91 ILE A N 1
ATOM 724 C CA . ILE A 1 91 ? 3.903 -1.921 11.253 1.00 93.00 91 ILE A CA 1
ATOM 725 C C . ILE A 1 91 ? 4.183 -0.834 12.290 1.00 93.00 91 ILE A C 1
ATOM 727 O O . ILE A 1 91 ? 3.279 -0.075 12.633 1.00 93.00 91 ILE A O 1
ATOM 731 N N . THR A 1 92 ? 5.436 -0.690 12.719 1.00 93.44 92 THR A N 1
ATOM 732 C CA . THR A 1 92 ? 5.859 0.276 13.737 1.00 93.44 92 THR A CA 1
ATOM 733 C C . THR A 1 92 ? 5.652 1.697 13.226 1.00 93.44 92 THR A C 1
ATOM 735 O O . THR A 1 92 ? 5.047 2.533 13.901 1.00 93.44 92 THR A O 1
ATOM 738 N N . VAL A 1 93 ? 6.068 1.962 11.982 1.00 94.00 93 VAL A N 1
ATOM 739 C CA . VAL A 1 93 ? 5.877 3.264 11.323 1.00 94.00 93 VAL A CA 1
ATOM 740 C C . VAL A 1 93 ? 4.391 3.586 11.157 1.00 94.00 93 VAL A C 1
ATOM 742 O O . VAL A 1 93 ? 3.974 4.738 11.329 1.00 94.00 93 VAL A O 1
ATOM 745 N N . TYR A 1 94 ? 3.566 2.594 10.813 1.00 94.88 94 TYR A N 1
ATOM 746 C CA . TYR A 1 94 ? 2.126 2.800 10.681 1.00 94.88 94 TYR A CA 1
ATOM 747 C C . TYR A 1 94 ? 1.465 3.065 12.039 1.00 94.88 94 TYR A C 1
ATOM 749 O O . TYR A 1 94 ? 0.684 4.012 12.159 1.00 94.88 94 TYR A O 1
ATOM 757 N N . GLN A 1 95 ? 1.811 2.290 13.071 1.00 94.38 95 GLN A N 1
ATOM 758 C CA . GLN A 1 95 ? 1.333 2.473 14.443 1.00 94.38 95 GLN A CA 1
ATOM 759 C C . GLN A 1 95 ? 1.690 3.851 14.990 1.00 94.38 95 GLN A C 1
ATOM 761 O O . GLN A 1 95 ? 0.835 4.502 15.590 1.00 94.38 95 GLN A O 1
ATOM 766 N N . GLU A 1 96 ? 2.911 4.335 14.764 1.00 94.56 96 GLU A N 1
ATOM 767 C CA . GLU A 1 96 ? 3.336 5.661 15.213 1.00 94.56 96 GLU A CA 1
ATOM 768 C C . GLU A 1 96 ? 2.499 6.766 14.554 1.00 94.56 96 GLU A C 1
ATOM 770 O O . GLU A 1 96 ? 1.938 7.632 15.238 1.00 94.56 96 GLU A O 1
ATOM 775 N N . LYS A 1 97 ? 2.347 6.712 13.224 1.00 93.94 97 LYS A N 1
ATOM 776 C CA . LYS A 1 97 ? 1.533 7.675 12.465 1.00 93.94 97 LYS A CA 1
ATOM 777 C C . LYS A 1 97 ? 0.074 7.644 12.906 1.00 93.94 97 LYS A C 1
ATOM 779 O O . LYS A 1 97 ? -0.525 8.704 13.101 1.00 93.94 97 LYS A O 1
ATOM 784 N N . LEU A 1 98 ? -0.484 6.452 13.105 1.00 92.69 98 LEU A N 1
ATOM 785 C CA . LEU A 1 98 ? -1.858 6.276 13.557 1.00 92.69 98 LEU A CA 1
ATOM 786 C C . LEU A 1 98 ? -2.043 6.764 15.000 1.00 92.69 98 LEU A C 1
ATOM 788 O O . LEU A 1 98 ? -3.010 7.463 15.296 1.00 92.69 98 LEU A O 1
ATOM 792 N N . SER A 1 99 ? -1.084 6.487 15.884 1.00 92.19 99 SER A N 1
ATOM 793 C CA . SER A 1 99 ? -1.058 6.987 17.263 1.00 92.19 99 SER A CA 1
ATOM 794 C C . SER A 1 99 ? -1.018 8.511 17.303 1.00 92.19 99 SER A C 1
ATOM 796 O O . SER A 1 99 ? -1.727 9.137 18.085 1.00 92.19 99 SER A O 1
ATOM 798 N N . ARG A 1 100 ? -0.199 9.136 16.452 1.00 93.38 100 ARG A N 1
ATOM 799 C CA . ARG A 1 100 ? -0.135 10.596 16.334 1.00 93.38 100 ARG A CA 1
ATOM 800 C C . ARG A 1 100 ? -1.447 11.173 15.802 1.00 93.38 100 ARG A C 1
ATOM 802 O O . ARG A 1 100 ? -1.918 12.182 16.316 1.00 93.38 100 ARG A O 1
ATOM 809 N N . TRP A 1 101 ? -2.041 10.536 14.793 1.00 92.44 101 TRP A N 1
ATOM 810 C CA . TRP A 1 101 ? -3.310 10.959 14.199 1.00 92.44 101 TRP A CA 1
ATOM 811 C C . TRP A 1 101 ? -4.468 10.879 15.202 1.00 92.44 101 TRP A C 1
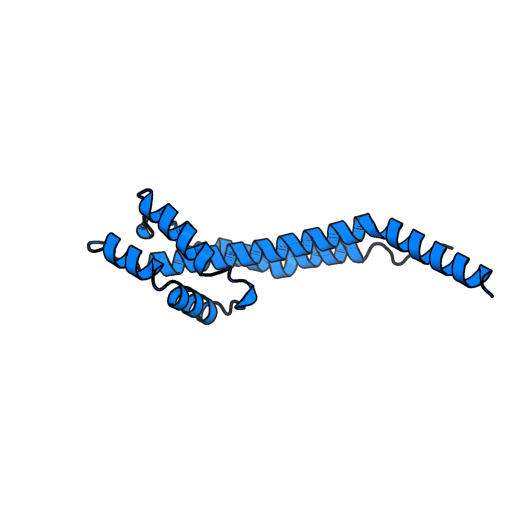ATOM 813 O O . TRP A 1 101 ? -5.232 11.832 15.334 1.00 92.44 101 TRP A O 1
ATOM 823 N N . THR A 1 102 ? -4.547 9.785 15.959 1.00 88.69 102 THR A N 1
ATOM 824 C CA . THR A 1 102 ? -5.562 9.563 16.999 1.00 88.69 102 THR A CA 1
ATOM 825 C C . THR A 1 102 ? -5.384 10.485 18.208 1.00 88.69 102 THR A C 1
ATOM 827 O O . THR A 1 102 ? -6.357 11.070 18.678 1.00 88.69 102 THR A O 1
ATOM 830 N N . ARG A 1 103 ? -4.143 10.706 18.668 1.00 87.94 103 ARG A N 1
ATOM 831 C CA . ARG A 1 103 ? -3.829 11.665 19.748 1.00 87.94 103 ARG A CA 1
ATOM 832 C C . ARG A 1 103 ? -4.127 13.120 19.385 1.00 87.94 103 ARG A C 1
ATOM 834 O O . ARG A 1 103 ? -4.376 13.919 20.277 1.00 87.94 103 ARG A O 1
ATOM 841 N N . ALA A 1 104 ? -4.159 13.464 18.097 1.00 89.44 104 ALA A N 1
ATOM 842 C CA . ALA A 1 104 ? -4.577 14.784 17.620 1.00 89.44 104 ALA A CA 1
ATOM 843 C C . ALA A 1 104 ? -6.108 15.004 17.671 1.00 89.44 104 ALA A C 1
ATOM 845 O O . ALA A 1 104 ? -6.616 15.921 17.028 1.00 89.44 104 ALA A O 1
ATOM 846 N N . GLY A 1 105 ? -6.853 14.152 18.385 1.00 83.44 105 GLY A N 1
ATOM 847 C CA . GLY A 1 105 ? -8.305 14.251 18.551 1.00 83.44 105 GLY A CA 1
ATOM 848 C C . GLY A 1 105 ? -9.118 13.646 17.404 1.00 83.44 105 GLY A C 1
ATOM 849 O O . GLY A 1 105 ? -10.337 13.805 17.369 1.00 83.44 105 GLY A O 1
ATOM 850 N N . LYS A 1 106 ? -8.478 12.952 16.453 1.00 87.56 106 LYS A N 1
ATOM 851 C CA . LYS A 1 106 ? -9.185 12.266 15.361 1.00 87.56 106 LYS A CA 1
ATOM 852 C C . LYS A 1 106 ? -9.605 10.865 15.791 1.00 87.56 106 LYS A C 1
ATOM 854 O O . LYS A 1 106 ? -8.886 10.180 16.517 1.00 87.56 106 LYS A O 1
ATOM 859 N N . SER A 1 107 ? -10.771 10.425 15.321 1.00 87.38 107 SER A N 1
ATOM 860 C CA . SER A 1 107 ? -11.324 9.121 15.686 1.00 87.38 107 SER A CA 1
ATOM 861 C C . SER A 1 107 ? -11.368 8.169 14.499 1.00 87.38 107 SER A C 1
ATOM 863 O O . SER A 1 107 ? -11.762 8.544 13.399 1.00 87.38 107 SER A O 1
ATOM 865 N N . LEU A 1 108 ? -11.080 6.889 14.731 1.00 89.12 108 LEU A N 1
ATOM 866 C CA . LEU A 1 108 ? -11.324 5.835 13.739 1.00 89.12 108 LEU A CA 1
ATOM 867 C C . LEU A 1 108 ? -12.813 5.778 13.326 1.00 89.12 108 LEU A C 1
ATOM 869 O O . LEU A 1 108 ? -13.153 5.463 12.185 1.00 89.12 108 LEU A O 1
ATOM 873 N N . ALA A 1 109 ? -13.719 6.180 14.225 1.00 88.19 109 ALA A N 1
ATOM 874 C CA . ALA A 1 109 ? -15.150 6.285 13.952 1.00 88.19 109 ALA A CA 1
ATOM 875 C C . ALA A 1 109 ? -15.532 7.497 13.076 1.00 88.19 109 ALA A C 1
ATOM 877 O O . ALA A 1 109 ? -16.691 7.601 12.671 1.00 88.19 109 ALA A O 1
ATOM 878 N N . SER A 1 110 ? -14.601 8.394 12.733 1.00 88.25 110 SER A N 1
ATOM 879 C CA . SER A 1 110 ? -14.836 9.490 11.778 1.00 88.25 110 SER A CA 1
ATOM 880 C C . SER A 1 110 ? -14.309 9.196 10.371 1.00 88.25 110 SER A C 1
ATOM 882 O O . SER A 1 110 ? -14.522 9.998 9.467 1.00 88.25 110 SER A O 1
ATOM 884 N N . ILE A 1 111 ? -13.620 8.069 10.169 1.00 90.81 111 ILE A N 1
ATOM 885 C CA . ILE A 1 111 ? -13.126 7.649 8.850 1.00 90.81 111 ILE A CA 1
ATOM 886 C C . ILE A 1 111 ? -14.322 7.459 7.896 1.00 90.81 111 ILE A C 1
ATOM 888 O O . ILE A 1 111 ? -15.336 6.912 8.320 1.00 90.81 111 ILE A O 1
ATOM 892 N N . PRO A 1 112 ? -14.265 7.871 6.620 1.00 90.88 112 PRO A N 1
ATOM 893 C CA . PRO A 1 112 ? -15.326 7.569 5.659 1.00 90.88 112 PRO A CA 1
ATOM 894 C C . PRO A 1 112 ? -15.598 6.062 5.536 1.00 90.88 112 PRO A C 1
ATOM 896 O O . PRO A 1 112 ? -14.731 5.225 5.788 1.00 90.88 112 PRO A O 1
ATOM 899 N N . ARG A 1 113 ? -16.824 5.683 5.165 1.00 90.94 113 ARG A N 1
ATOM 900 C CA . ARG A 1 113 ? -17.098 4.277 4.832 1.00 90.94 113 ARG A CA 1
ATOM 901 C C . ARG A 1 113 ? -16.383 3.932 3.529 1.00 90.94 113 ARG A C 1
ATOM 903 O O . ARG A 1 113 ? -16.276 4.774 2.647 1.00 90.94 113 ARG A O 1
ATOM 910 N N . LEU A 1 114 ? -15.919 2.692 3.423 1.00 92.25 114 LEU A N 1
ATOM 911 C CA . LEU A 1 114 ? -15.309 2.211 2.194 1.00 92.25 114 LEU A CA 1
ATOM 912 C C . LEU A 1 114 ? -16.353 2.161 1.080 1.00 92.25 114 LEU A C 1
ATOM 914 O O . LEU A 1 114 ? -17.355 1.450 1.188 1.00 92.25 114 LEU A O 1
ATOM 918 N N . GLU A 1 115 ? -16.087 2.882 0.002 1.00 93.25 115 GLU A N 1
ATOM 919 C CA . GLU A 1 115 ? -16.885 2.822 -1.213 1.00 93.25 115 GLU A CA 1
ATOM 920 C C . GLU A 1 115 ? -16.387 1.669 -2.084 1.00 93.25 115 GLU A C 1
ATOM 922 O O . GLU A 1 115 ? -15.298 1.719 -2.657 1.00 93.25 115 GLU A O 1
ATOM 927 N N . ARG A 1 116 ? -17.191 0.604 -2.171 1.00 91.69 116 ARG A N 1
ATOM 928 C CA . ARG A 1 116 ? -16.840 -0.606 -2.933 1.00 91.69 116 ARG A CA 1
ATOM 929 C C . ARG A 1 116 ? -16.618 -0.311 -4.417 1.00 91.69 116 ARG A C 1
ATOM 931 O O . ARG A 1 116 ? -15.748 -0.920 -5.026 1.00 91.69 116 ARG A O 1
ATOM 938 N N . GLU A 1 117 ? -17.364 0.640 -4.972 1.00 93.56 117 GLU A N 1
ATOM 939 C CA . GLU A 1 117 ? -17.231 1.057 -6.369 1.00 93.56 117 GLU A CA 1
ATOM 940 C C . GLU A 1 117 ? -15.870 1.708 -6.650 1.00 93.56 117 GLU A C 1
ATOM 942 O O . GLU A 1 117 ? -15.226 1.377 -7.642 1.00 93.56 117 GLU A O 1
ATOM 947 N N . LEU A 1 118 ? -15.376 2.568 -5.751 1.00 93.25 118 LEU A N 1
ATOM 948 C CA . LEU A 1 118 ? -14.045 3.165 -5.898 1.00 93.25 118 LEU A CA 1
ATOM 949 C C . LEU A 1 118 ? -12.938 2.109 -5.844 1.00 93.25 118 LEU A C 1
ATOM 951 O O . LEU A 1 118 ? -11.981 2.190 -6.611 1.00 93.25 118 LEU A O 1
ATOM 955 N N . VAL A 1 119 ? -13.079 1.103 -4.975 1.00 93.50 119 VAL A N 1
ATOM 956 C CA . VAL A 1 119 ? -12.129 -0.019 -4.907 1.00 93.50 119 VAL A CA 1
ATOM 957 C C . VAL A 1 119 ? -12.164 -0.838 -6.197 1.00 93.50 119 VAL A C 1
ATOM 959 O O . VAL A 1 119 ? -11.107 -1.136 -6.742 1.00 93.50 119 VAL A O 1
ATOM 962 N N . ALA A 1 120 ? -13.353 -1.141 -6.725 1.00 93.56 120 ALA A N 1
ATOM 963 C CA . ALA A 1 120 ? -13.499 -1.880 -7.979 1.00 93.56 120 ALA A CA 1
ATOM 964 C C . ALA A 1 120 ? -12.899 -1.121 -9.175 1.00 93.56 120 ALA A C 1
ATOM 966 O O . ALA A 1 120 ? -12.209 -1.712 -10.002 1.00 93.56 120 ALA A O 1
ATOM 967 N N . ARG A 1 121 ? -13.103 0.201 -9.239 1.00 95.25 121 ARG A N 1
ATOM 968 C CA . ARG A 1 121 ? -12.478 1.060 -10.255 1.00 95.25 121 ARG A CA 1
ATOM 969 C C . ARG A 1 121 ? -10.957 1.062 -10.139 1.00 95.25 121 ARG A C 1
ATOM 971 O O . ARG A 1 121 ? -10.276 0.957 -11.149 1.00 95.25 121 ARG A O 1
ATOM 978 N N . LEU A 1 122 ? -10.427 1.145 -8.919 1.00 94.25 122 LEU A N 1
ATOM 979 C CA . LEU A 1 122 ? -8.987 1.079 -8.682 1.00 94.25 122 LEU A CA 1
ATOM 980 C C . LEU A 1 122 ? -8.403 -0.276 -9.107 1.00 94.25 122 LEU A C 1
ATOM 982 O O . LEU A 1 122 ? -7.343 -0.309 -9.724 1.00 94.25 122 LEU A O 1
ATOM 986 N N . ASP A 1 123 ? -9.103 -1.374 -8.818 1.00 93.19 123 ASP A N 1
ATOM 987 C CA . ASP A 1 123 ? -8.704 -2.720 -9.240 1.00 93.19 123 ASP A CA 1
ATOM 988 C C . ASP A 1 123 ? -8.683 -2.861 -10.762 1.00 93.19 123 ASP A C 1
ATOM 990 O O . ASP A 1 123 ? -7.712 -3.383 -11.312 1.00 93.19 123 ASP A O 1
ATOM 994 N N . HIS A 1 124 ? -9.701 -2.332 -11.443 1.00 94.50 124 HIS A N 1
ATOM 995 C CA . HIS A 1 124 ? -9.726 -2.281 -12.901 1.00 94.50 124 HIS A CA 1
ATOM 996 C C . HIS A 1 124 ? -8.546 -1.478 -13.454 1.00 94.50 124 HIS A C 1
ATOM 998 O O . HIS A 1 124 ? -7.818 -1.978 -14.307 1.00 94.50 124 HIS A O 1
ATOM 1004 N N . SER A 1 125 ? -8.280 -0.288 -12.911 1.00 94.06 125 SER A N 1
ATOM 1005 C CA . SER A 1 125 ? -7.166 0.537 -13.377 1.00 94.06 125 SER A CA 1
ATOM 1006 C C . SER A 1 125 ? -5.796 -0.097 -13.139 1.00 94.06 125 SER A C 1
ATOM 1008 O O . SER A 1 125 ? -4.894 0.075 -13.955 1.00 94.06 125 SER A O 1
ATOM 1010 N N . ILE A 1 126 ? -5.612 -0.851 -12.050 1.00 91.12 126 ILE A N 1
ATOM 1011 C CA . ILE A 1 126 ? -4.362 -1.585 -11.800 1.00 91.12 126 ILE A CA 1
ATOM 1012 C C . ILE A 1 126 ? -4.195 -2.747 -12.786 1.00 91.12 126 ILE A C 1
ATOM 1014 O O . ILE A 1 126 ? -3.081 -2.976 -13.257 1.00 91.12 126 ILE A O 1
ATOM 1018 N N . ALA A 1 127 ? -5.267 -3.492 -13.061 1.00 91.44 127 ALA A N 1
ATOM 1019 C CA . ALA A 1 127 ? -5.213 -4.711 -13.864 1.00 91.44 127 ALA A CA 1
ATOM 1020 C C . ALA A 1 127 ? -5.232 -4.455 -15.378 1.00 91.44 127 ALA A C 1
ATOM 1022 O O . ALA A 1 127 ? -4.641 -5.233 -16.123 1.00 91.44 127 ALA A O 1
ATOM 1023 N N . VAL A 1 128 ? -5.911 -3.393 -15.820 1.00 93.75 128 VAL A N 1
ATOM 1024 C CA . VAL A 1 128 ? -6.182 -3.103 -17.234 1.00 93.75 128 VAL A CA 1
ATOM 1025 C C . VAL A 1 128 ? -5.498 -1.801 -17.638 1.00 93.75 128 VAL A C 1
ATOM 1027 O O . VAL A 1 128 ? -4.447 -1.861 -18.270 1.00 93.75 128 VAL A O 1
ATOM 1030 N N . ASP A 1 129 ? -6.006 -0.643 -17.198 1.00 93.56 129 ASP A N 1
ATOM 1031 C CA . ASP A 1 129 ? -5.558 0.672 -17.691 1.00 93.56 129 ASP A CA 1
ATOM 1032 C C . ASP A 1 129 ? -4.031 0.867 -17.598 1.00 93.56 129 ASP A C 1
ATOM 1034 O O . ASP A 1 129 ? -3.373 1.294 -18.549 1.00 93.56 129 ASP A O 1
ATOM 1038 N N . LEU A 1 130 ? -3.434 0.546 -16.442 1.00 90.88 130 LEU A N 1
ATOM 1039 C CA . LEU A 1 130 ? -1.991 0.701 -16.227 1.00 90.88 130 LEU A CA 1
ATOM 1040 C C . LEU A 1 130 ? -1.167 -0.371 -16.950 1.00 90.88 130 LEU A C 1
ATOM 1042 O O . LEU A 1 130 ? -0.029 -0.096 -17.335 1.00 90.88 130 LEU A O 1
ATOM 1046 N N . ALA A 1 131 ? -1.717 -1.570 -17.144 1.00 87.81 131 ALA A N 1
ATOM 1047 C CA . ALA A 1 131 ? -1.055 -2.629 -17.899 1.00 87.81 131 ALA A CA 1
ATOM 1048 C C . ALA A 1 131 ? -1.016 -2.285 -19.395 1.00 87.81 131 ALA A C 1
ATOM 1050 O O . ALA A 1 131 ? 0.048 -2.345 -20.011 1.00 87.81 131 ALA A O 1
ATOM 1051 N N . GLU A 1 132 ? -2.136 -1.829 -19.956 1.00 91.00 132 GLU A N 1
ATOM 1052 C CA . GLU A 1 132 ? -2.227 -1.354 -21.339 1.00 91.00 132 GLU A CA 1
ATOM 1053 C C . GLU A 1 132 ? -1.311 -0.152 -21.579 1.00 91.00 132 GLU A C 1
ATOM 1055 O O . GLU A 1 132 ? -0.585 -0.108 -22.576 1.00 91.00 132 GLU A O 1
ATOM 1060 N N . LEU A 1 133 ? -1.255 0.788 -20.628 1.00 90.88 133 LEU A N 1
ATOM 1061 C CA . LEU A 1 133 ? -0.323 1.908 -20.699 1.00 90.88 133 LEU A CA 1
ATOM 1062 C C . LEU A 1 133 ? 1.133 1.424 -20.737 1.00 90.88 133 LEU A C 1
ATOM 1064 O O . LEU A 1 133 ? 1.897 1.893 -21.579 1.00 90.88 133 LEU A O 1
ATOM 1068 N N . ALA A 1 134 ? 1.519 0.466 -19.887 1.00 87.44 134 ALA A N 1
ATOM 1069 C CA . ALA A 1 134 ? 2.865 -0.111 -19.913 1.00 87.44 134 ALA A CA 1
ATOM 1070 C C . ALA A 1 134 ? 3.176 -0.774 -21.265 1.00 87.44 134 ALA A C 1
ATOM 1072 O O . ALA A 1 134 ? 4.250 -0.543 -21.819 1.00 87.44 134 ALA A O 1
ATOM 1073 N N . MET A 1 135 ? 2.226 -1.534 -21.822 1.00 87.88 135 MET A N 1
ATOM 1074 C CA . MET A 1 135 ? 2.383 -2.198 -23.120 1.00 87.88 135 MET A CA 1
ATOM 1075 C C . MET A 1 135 ? 2.505 -1.202 -24.277 1.00 87.88 135 MET A C 1
ATOM 1077 O O . MET A 1 135 ? 3.341 -1.399 -25.159 1.00 87.88 135 MET A O 1
ATOM 1081 N N . SER A 1 136 ? 1.733 -0.110 -24.263 1.00 89.88 136 SER A N 1
ATOM 1082 C CA . SER A 1 136 ? 1.825 0.937 -25.292 1.00 89.88 136 SER A CA 1
ATOM 1083 C C . SER A 1 136 ? 3.187 1.641 -25.293 1.00 89.88 136 SER A C 1
ATOM 1085 O O . SER A 1 136 ? 3.697 1.995 -26.353 1.00 89.88 136 SER A O 1
ATOM 1087 N N . ILE A 1 137 ? 3.818 1.781 -24.120 1.00 86.06 137 ILE A N 1
ATOM 1088 C CA . ILE A 1 137 ? 5.163 2.358 -23.987 1.00 86.06 137 ILE A CA 1
ATOM 1089 C C . ILE A 1 137 ? 6.221 1.388 -24.529 1.00 86.06 137 ILE A C 1
ATOM 1091 O O . ILE A 1 137 ? 7.209 1.823 -25.120 1.00 86.06 137 ILE A O 1
ATOM 1095 N N . THR A 1 138 ? 6.045 0.076 -24.340 1.00 81.25 138 THR A N 1
ATOM 1096 C CA . THR A 1 138 ? 7.028 -0.924 -24.781 1.00 81.25 138 THR A CA 1
ATOM 1097 C C . THR A 1 138 ? 6.905 -1.296 -26.259 1.00 81.25 138 THR A C 1
ATOM 1099 O O . THR A 1 138 ? 7.935 -1.520 -26.893 1.00 81.25 138 THR A O 1
ATOM 1102 N N . GLY A 1 139 ? 5.684 -1.321 -26.806 1.00 68.00 139 GLY A N 1
ATOM 1103 C CA . GLY A 1 139 ? 5.358 -1.805 -28.157 1.00 68.00 139 GLY A CA 1
ATOM 1104 C C . GLY A 1 139 ? 5.640 -0.842 -29.319 1.00 68.00 139 GLY A C 1
ATOM 1105 O O . GLY A 1 139 ? 5.311 -1.162 -30.454 1.00 68.00 139 GLY A O 1
ATOM 1106 N N . GLY A 1 140 ? 6.231 0.329 -29.065 1.00 58.34 140 GLY A N 1
ATOM 1107 C CA . GLY A 1 140 ? 6.493 1.346 -30.091 1.00 58.34 140 GLY A CA 1
ATOM 1108 C C . GLY A 1 140 ? 7.763 1.175 -30.942 1.00 58.34 140 GLY A C 1
ATOM 1109 O O . GLY A 1 140 ? 7.974 2.008 -31.815 1.00 58.34 140 GLY A O 1
ATOM 1110 N N . ASP A 1 141 ? 8.605 0.152 -30.723 1.00 51.19 141 ASP A N 1
ATOM 1111 C CA . ASP A 1 141 ? 9.968 0.090 -31.306 1.00 51.19 141 ASP A CA 1
ATOM 1112 C C . ASP A 1 141 ? 10.363 -1.247 -31.970 1.00 51.19 141 ASP A C 1
ATOM 1114 O O . ASP A 1 141 ? 11.531 -1.628 -31.935 1.00 51.19 141 ASP A O 1
ATOM 1118 N N . ASP A 1 142 ? 9.451 -1.947 -32.646 1.00 44.28 142 ASP A N 1
ATOM 1119 C CA . ASP A 1 142 ? 9.850 -3.022 -33.575 1.00 44.28 142 ASP A CA 1
ATOM 1120 C C . ASP A 1 142 ? 10.081 -2.476 -34.999 1.00 44.28 142 ASP A C 1
ATOM 1122 O O . ASP A 1 142 ? 9.516 -2.967 -35.974 1.00 44.28 142 ASP A O 1
ATOM 1126 N N . ASN A 1 143 ? 10.924 -1.445 -35.143 1.00 39.56 143 ASN A N 1
ATOM 1127 C CA . ASN A 1 143 ? 11.514 -1.114 -36.443 1.00 39.56 143 ASN A CA 1
ATOM 1128 C C . ASN A 1 143 ? 13.047 -1.128 -36.333 1.00 39.56 143 ASN A C 1
ATOM 1130 O O . ASN A 1 143 ? 13.621 -0.220 -35.720 1.00 39.56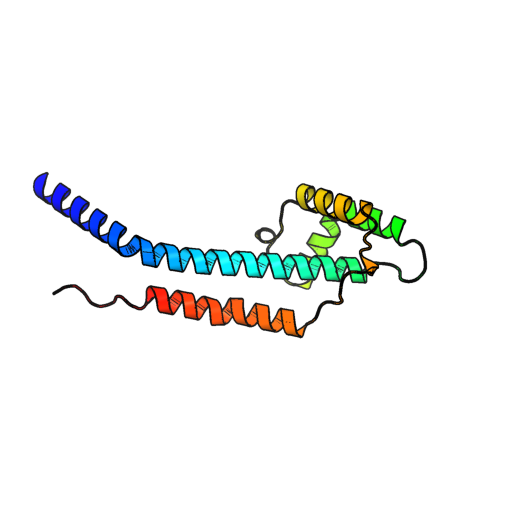 143 ASN A O 1
ATOM 1134 N N . PRO A 1 144 ? 13.737 -2.144 -36.884 1.00 33.28 144 PRO A N 1
ATOM 1135 C CA . PRO A 1 144 ? 15.190 -2.127 -36.931 1.00 33.28 144 PRO A CA 1
ATOM 1136 C C . PRO A 1 144 ? 15.652 -0.940 -37.796 1.00 33.28 144 P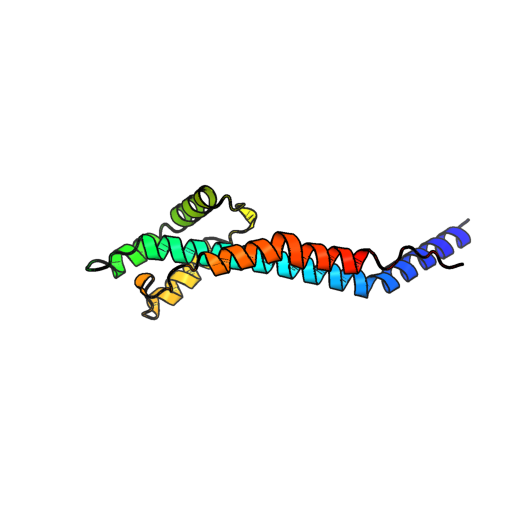RO A C 1
ATOM 1138 O O . PRO A 1 144 ? 15.054 -0.683 -38.843 1.00 33.28 144 PRO A O 1
ATOM 1141 N N . PRO A 1 145 ? 16.698 -0.192 -37.393 1.00 46.16 145 PRO A N 1
ATOM 1142 C CA . PRO A 1 145 ? 17.302 0.778 -38.292 1.00 46.16 145 PRO A CA 1
ATOM 1143 C C . PRO A 1 145 ? 17.873 0.027 -39.502 1.00 46.16 145 PRO A C 1
ATOM 1145 O O . PRO A 1 145 ? 18.628 -0.934 -39.333 1.00 46.16 145 PRO A O 1
ATOM 1148 N N . ALA A 1 146 ? 17.442 0.457 -40.690 1.00 36.03 146 ALA A N 1
ATOM 1149 C CA . ALA A 1 146 ? 18.007 0.075 -41.980 1.00 36.03 146 ALA A CA 1
ATOM 1150 C C . ALA A 1 146 ? 19.506 0.399 -42.070 1.00 36.03 146 ALA A C 1
ATOM 1152 O O . ALA A 1 146 ? 19.940 1.383 -41.422 1.00 36.03 146 ALA A O 1
#

Secondary structure (DSSP, 8-state):
-HHHHHHHHHHHHHHHHHHHHHHHHHHHHHHHHHHHHHHHHHHHHHHHHHHTS-SSS-HHHHHHHHHHTHHHHHHHHHHHHT--GGGSPPHHHHHHHHHHHHHTT--GGGSPPP-HHHHHHHHHIIIIIHHHHHHHHHTT------

Sequence (146 aa):
DSARLFDQERRDLFRDIRDIPKNAAVRRVGEMVKRARTAKMHALVCACMRRMMPTIFGKDRKQAELVANLDIVFEAVSQEHSIPPGDFPDITVYQEKLSRWTRAGKSLASIPRLERELVARLDHSIAVDLAELAMSITGGDDNPPA

Organism: NCBI:txid233186